Protein AF-A0A948W435-F1 (afdb_monomer_lite)

Sequence (164 aa):
MVVPAHPKIYHIVHVDRLPSIVADKFLWCDAEADSQRLHGTTIGMDRIKRRRLTELRLTSHPDLFVGACVPFYWCPRSIMLYMIHCANDPELAFHGGQEPIVHLEADFRQTVSWAEAHSLRWAFTLSNAGAYGVFSHGVQSQVREALGPATHKPPVLILPEWYY

Organism: Eiseniibacteriota bacterium (NCBI:txid2212470)

Structure (mmCIF, N/CA/C/O backbone):
data_AF-A0A948W435-F1
#
_entry.id   AF-A0A948W435-F1
#
loop_
_atom_site.group_PDB
_atom_site.id
_atom_site.type_symbol
_atom_site.label_atom_id
_atom_site.label_alt_id
_atom_site.label_comp_id
_atom_site.label_asym_id
_atom_site.label_entity_id
_atom_site.label_seq_id
_atom_site.pdbx_PDB_ins_code
_atom_site.Cartn_x
_atom_site.Cartn_y
_atom_site.Cartn_z
_atom_site.occupancy
_atom_site.B_iso_or_equiv
_atom_site.auth_seq_id
_atom_site.auth_comp_id
_atom_site.auth_asym_id
_atom_site.auth_atom_id
_atom_site.pdbx_PDB_model_num
ATOM 1 N N . MET A 1 1 ? -22.392 13.295 -9.929 1.00 56.50 1 MET A N 1
ATOM 2 C CA . MET A 1 1 ? -22.071 11.855 -10.075 1.00 56.50 1 MET A CA 1
ATOM 3 C C . MET A 1 1 ? -22.918 11.067 -9.091 1.00 56.50 1 MET A C 1
ATOM 5 O O . MET A 1 1 ? -23.259 11.623 -8.054 1.00 56.50 1 MET A O 1
ATOM 9 N N . VAL A 1 2 ? -23.257 9.816 -9.403 1.00 77.62 2 VAL A N 1
ATOM 10 C CA . VAL A 1 2 ? -23.910 8.895 -8.455 1.00 77.62 2 VAL A CA 1
ATOM 11 C C . VAL A 1 2 ? -22.819 8.160 -7.675 1.00 77.62 2 VAL A C 1
ATOM 13 O O . VAL A 1 2 ? -21.839 7.721 -8.274 1.00 77.62 2 VAL A O 1
ATOM 16 N N . VAL A 1 3 ? -22.964 8.038 -6.354 1.00 76.75 3 VAL A N 1
ATOM 17 C CA . VAL A 1 3 ? -22.044 7.238 -5.528 1.00 76.75 3 VAL A CA 1
ATOM 18 C C . VAL A 1 3 ? -22.322 5.750 -5.781 1.00 76.75 3 VAL A C 1
ATOM 20 O O . VAL A 1 3 ? -23.481 5.346 -5.668 1.00 76.75 3 VAL A O 1
ATOM 23 N N . PRO A 1 4 ? -21.314 4.915 -6.099 1.00 83.38 4 PRO A N 1
ATOM 24 C CA . PRO A 1 4 ? -21.526 3.484 -6.295 1.00 83.38 4 PRO A CA 1
ATOM 25 C C . PRO A 1 4 ? -22.161 2.799 -5.075 1.00 83.38 4 PRO A C 1
ATOM 27 O O . PRO A 1 4 ? -21.859 3.123 -3.921 1.00 83.38 4 PRO A O 1
ATOM 30 N N . ALA A 1 5 ? -23.003 1.792 -5.329 1.00 86.94 5 ALA A N 1
ATOM 31 C CA . ALA A 1 5 ? -23.542 0.925 -4.277 1.00 86.94 5 ALA A CA 1
ATOM 32 C C . ALA A 1 5 ? -22.414 0.207 -3.510 1.00 86.94 5 ALA A C 1
ATOM 34 O O . ALA A 1 5 ? -22.463 0.119 -2.286 1.00 86.94 5 ALA A O 1
ATOM 35 N N . HIS A 1 6 ? -21.363 -0.187 -4.234 1.00 89.19 6 HIS A N 1
ATOM 36 C CA . HIS A 1 6 ? -20.148 -0.821 -3.722 1.00 89.19 6 HIS A CA 1
ATOM 37 C C . HIS A 1 6 ? -18.919 0.000 -4.146 1.00 89.19 6 HIS A C 1
ATOM 39 O O . HIS A 1 6 ? -18.306 -0.306 -5.171 1.00 89.19 6 HIS A O 1
ATOM 45 N N . PRO A 1 7 ? -18.582 1.095 -3.433 1.00 89.69 7 PRO A N 1
ATOM 46 C CA . PRO A 1 7 ? -17.373 1.862 -3.703 1.00 89.69 7 PRO A CA 1
ATOM 47 C C . PRO A 1 7 ? -16.148 0.975 -3.489 1.00 89.69 7 PRO A C 1
ATOM 49 O O . PRO A 1 7 ? -16.085 0.217 -2.521 1.00 89.69 7 PRO A O 1
ATOM 52 N N . LYS A 1 8 ? -15.177 1.072 -4.391 1.00 90.19 8 LYS A N 1
ATOM 53 C CA . LYS A 1 8 ? -13.952 0.276 -4.349 1.00 90.19 8 LYS A CA 1
ATOM 54 C C . LYS A 1 8 ? -12.775 1.121 -3.891 1.00 90.19 8 LYS A C 1
ATOM 56 O O . LYS A 1 8 ? -12.711 2.314 -4.189 1.00 90.19 8 LYS A O 1
ATOM 61 N N . ILE A 1 9 ? -11.866 0.481 -3.172 1.00 91.19 9 ILE A N 1
ATOM 62 C CA . ILE A 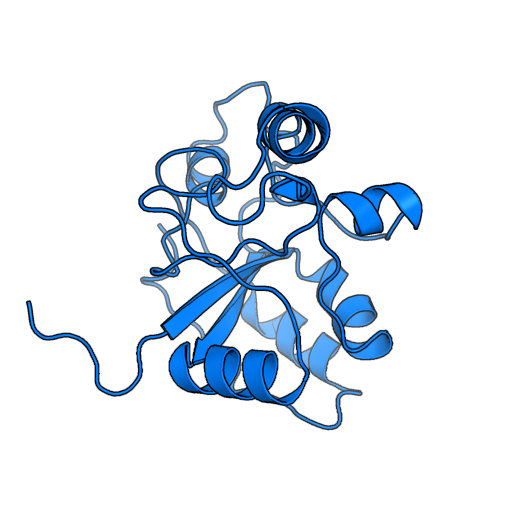1 9 ? -10.594 1.048 -2.736 1.00 91.19 9 ILE A CA 1
ATOM 63 C C . ILE A 1 9 ? -9.450 0.138 -3.169 1.00 91.19 9 ILE A C 1
ATOM 65 O O . ILE A 1 9 ? -9.597 -1.083 -3.199 1.00 91.19 9 ILE A O 1
ATOM 69 N N . TYR A 1 10 ? -8.314 0.745 -3.501 1.00 90.75 10 TYR A N 1
ATOM 70 C CA . TYR A 1 10 ? -7.200 0.076 -4.165 1.00 90.75 10 TYR A CA 1
ATOM 71 C C . TYR A 1 10 ? -5.879 0.377 -3.455 1.00 90.75 10 TYR A C 1
ATOM 73 O O . TYR A 1 10 ? -5.556 1.539 -3.207 1.00 90.75 10 TYR A O 1
ATOM 81 N N . HIS A 1 11 ? -5.093 -0.651 -3.155 1.00 91.62 11 HIS A N 1
ATOM 82 C CA . HIS A 1 11 ? -3.705 -0.522 -2.702 1.00 91.62 11 HIS A CA 1
ATOM 83 C C . HIS A 1 11 ? -2.766 -1.092 -3.772 1.00 91.62 11 HIS A C 1
ATOM 85 O O . HIS A 1 11 ? -3.153 -2.021 -4.480 1.00 91.62 11 HIS A O 1
ATOM 91 N N . ILE A 1 12 ? -1.553 -0.545 -3.910 1.00 89.88 12 ILE A N 1
ATOM 92 C CA . ILE A 1 12 ? -0.561 -1.035 -4.879 1.00 89.88 12 ILE A CA 1
ATOM 93 C C . ILE A 1 12 ? 0.700 -1.539 -4.184 1.00 89.88 12 ILE A C 1
ATOM 95 O O . ILE A 1 12 ? 1.258 -0.859 -3.324 1.00 89.88 12 ILE A O 1
ATOM 99 N N . VAL A 1 13 ? 1.156 -2.723 -4.590 1.00 91.69 13 VAL A N 1
ATOM 100 C CA . VAL A 1 13 ? 2.373 -3.376 -4.088 1.00 91.69 13 VAL A CA 1
ATOM 101 C C . VAL A 1 13 ? 3.171 -3.952 -5.247 1.00 91.69 13 VAL A C 1
ATOM 103 O O . VAL A 1 13 ? 2.603 -4.330 -6.268 1.00 91.69 13 VAL A O 1
ATOM 106 N N . HIS A 1 14 ? 4.485 -4.065 -5.087 1.00 92.38 14 HIS A N 1
ATOM 107 C CA . HIS A 1 14 ? 5.271 -4.906 -5.982 1.00 92.38 14 HIS A CA 1
ATOM 108 C C . HIS A 1 14 ? 4.967 -6.389 -5.695 1.00 92.38 14 HIS A C 1
ATOM 110 O O . HIS A 1 14 ? 4.706 -6.774 -4.553 1.00 92.38 14 HIS A O 1
ATOM 116 N N . VA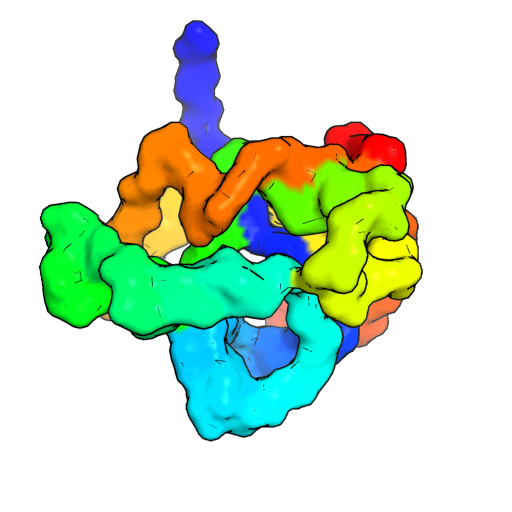L A 1 15 ? 4.953 -7.218 -6.735 1.00 91.12 15 VAL A N 1
ATOM 117 C CA . VAL A 1 15 ? 4.452 -8.601 -6.698 1.00 91.12 15 VAL A CA 1
ATOM 118 C C . VAL A 1 15 ? 5.278 -9.544 -5.816 1.00 91.12 15 VAL A C 1
ATOM 120 O O . VAL A 1 15 ? 4.724 -10.468 -5.224 1.00 91.12 15 VAL A O 1
ATOM 123 N N . ASP A 1 16 ? 6.565 -9.249 -5.619 1.00 93.06 16 ASP A N 1
ATOM 124 C CA . ASP A 1 16 ? 7.444 -9.948 -4.665 1.00 93.06 16 ASP A CA 1
ATOM 125 C C . ASP A 1 16 ? 7.022 -9.798 -3.189 1.00 93.06 16 ASP A C 1
ATOM 127 O O . ASP A 1 16 ? 7.481 -10.571 -2.350 1.00 93.06 16 ASP A O 1
ATOM 131 N N . ARG A 1 17 ? 6.115 -8.863 -2.862 1.00 91.12 17 ARG A N 1
ATOM 132 C CA . ARG A 1 17 ? 5.497 -8.745 -1.530 1.00 91.12 17 ARG A CA 1
ATOM 133 C C . ARG A 1 17 ? 4.269 -9.636 -1.341 1.00 91.12 17 ARG A C 1
ATOM 135 O O . ARG A 1 17 ? 3.841 -9.824 -0.207 1.00 91.12 17 ARG A O 1
ATOM 142 N N . LEU A 1 18 ? 3.682 -10.206 -2.399 1.00 90.06 18 LEU A N 1
ATOM 143 C CA . LEU A 1 18 ? 2.507 -11.073 -2.237 1.00 90.06 18 LEU A CA 1
ATOM 144 C C . LEU A 1 18 ? 2.767 -12.311 -1.357 1.00 90.06 18 LEU A C 1
ATOM 146 O O . LEU A 1 18 ? 1.898 -12.605 -0.536 1.00 90.06 18 LEU A O 1
ATOM 150 N N . PRO A 1 19 ? 3.915 -13.019 -1.444 1.00 90.94 19 PRO A N 1
ATOM 151 C CA . PRO A 1 19 ? 4.179 -14.174 -0.586 1.00 90.94 19 PRO A CA 1
ATOM 152 C C . PRO A 1 19 ? 4.177 -13.846 0.914 1.00 90.94 19 PRO A C 1
ATOM 154 O O . PRO A 1 19 ? 3.598 -14.607 1.688 1.00 90.94 19 PRO A O 1
ATOM 157 N N . SER A 1 20 ? 4.757 -12.713 1.334 1.00 90.56 20 SER A N 1
ATOM 158 C CA . SER A 1 20 ? 4.731 -12.282 2.741 1.00 90.56 20 SER A CA 1
ATOM 159 C C . SER A 1 20 ? 3.343 -11.803 3.163 1.00 90.56 20 SER A C 1
ATOM 161 O O . SER A 1 20 ? 2.839 -12.259 4.182 1.00 90.56 20 SER A O 1
ATOM 163 N N . ILE A 1 21 ? 2.654 -11.004 2.340 1.00 91.19 21 ILE A N 1
ATOM 164 C CA . ILE A 1 21 ? 1.268 -10.567 2.606 1.00 91.19 21 ILE A CA 1
ATOM 165 C C . ILE A 1 21 ? 0.320 -11.772 2.793 1.00 91.19 21 ILE A C 1
ATOM 167 O O . ILE A 1 21 ? -0.552 -11.752 3.663 1.00 91.19 21 ILE A O 1
ATOM 171 N N . VAL A 1 22 ? 0.495 -12.843 2.009 1.00 91.25 22 VAL A N 1
ATOM 172 C CA . VAL A 1 22 ? -0.286 -14.090 2.123 1.00 91.25 22 VAL A CA 1
ATOM 173 C C . VAL A 1 22 ? 0.096 -14.907 3.364 1.00 91.25 22 VAL A C 1
ATOM 175 O O . VAL A 1 22 ? -0.792 -15.475 4.002 1.00 91.25 22 VAL A O 1
ATOM 178 N N . ALA A 1 23 ? 1.385 -14.978 3.713 1.00 89.31 23 ALA A N 1
ATOM 179 C CA . ALA A 1 23 ? 1.866 -15.713 4.884 1.00 89.31 23 ALA A CA 1
ATOM 180 C C . ALA A 1 23 ? 1.454 -15.036 6.204 1.00 89.31 23 ALA A C 1
ATOM 182 O O . ALA A 1 23 ? 0.870 -15.686 7.076 1.00 89.31 23 ALA A O 1
ATOM 183 N N . ASP A 1 24 ? 1.695 -13.728 6.307 1.00 89.62 24 ASP A N 1
ATOM 184 C CA . ASP A 1 24 ? 1.389 -12.896 7.474 1.00 89.62 24 ASP A CA 1
ATOM 185 C C . ASP A 1 24 ? -0.122 -12.680 7.631 1.00 89.62 24 ASP A C 1
ATOM 187 O O . ASP A 1 24 ? -0.620 -12.553 8.748 1.00 89.62 24 ASP A O 1
ATOM 191 N N . LYS A 1 25 ? -0.858 -12.676 6.506 1.00 89.81 25 LYS A N 1
ATOM 192 C CA . LYS A 1 25 ? -2.295 -12.346 6.374 1.00 89.81 25 LYS A CA 1
ATOM 193 C C . LYS A 1 25 ? -2.628 -10.875 6.647 1.00 89.81 25 LYS A C 1
ATOM 195 O O . LYS A 1 25 ? -3.798 -10.532 6.820 1.00 89.81 25 LYS A O 1
ATOM 200 N N . PHE A 1 26 ? -1.621 -10.005 6.640 1.00 88.56 26 PHE A N 1
ATOM 201 C CA . PHE A 1 26 ? -1.754 -8.571 6.881 1.00 88.56 26 PHE A CA 1
ATOM 202 C C . PHE A 1 26 ? -1.083 -7.749 5.778 1.00 88.56 26 PHE A C 1
ATOM 204 O O . PHE A 1 26 ? -0.153 -8.195 5.108 1.00 88.56 26 PHE A O 1
ATOM 211 N N . LEU A 1 27 ? -1.546 -6.508 5.622 1.00 90.81 27 LEU A N 1
ATOM 212 C CA . LEU A 1 27 ? -0.783 -5.458 4.958 1.00 90.81 27 LEU A CA 1
ATOM 213 C C . LEU A 1 27 ? -0.095 -4.636 6.045 1.00 90.81 27 LEU A C 1
ATOM 215 O O . LEU A 1 27 ? -0.764 -4.028 6.880 1.00 90.81 27 LEU A O 1
ATOM 219 N N . TRP A 1 28 ? 1.233 -4.615 6.030 1.00 91.56 28 TRP A N 1
ATOM 220 C CA . TRP A 1 28 ? 2.018 -3.782 6.933 1.00 91.56 28 TRP A CA 1
ATOM 221 C C . TRP A 1 28 ? 2.103 -2.347 6.402 1.00 91.56 28 TRP A C 1
ATOM 223 O O . TRP A 1 28 ? 2.270 -2.119 5.202 1.00 91.56 28 TRP A O 1
ATOM 233 N N . CYS A 1 29 ? 1.970 -1.368 7.297 1.00 91.31 29 CYS A N 1
ATOM 234 C CA . CYS A 1 29 ? 2.164 0.044 6.975 1.00 91.31 29 CYS A CA 1
ATOM 235 C C . CYS A 1 29 ? 3.657 0.380 6.816 1.00 91.31 29 CYS A C 1
ATOM 237 O O . CYS A 1 29 ? 4.519 -0.434 7.150 1.00 91.31 29 CYS A O 1
ATOM 239 N N . ASP A 1 30 ? 3.972 1.585 6.322 1.00 89.19 30 ASP A N 1
ATOM 240 C CA . ASP A 1 30 ? 5.365 2.023 6.123 1.00 89.19 30 ASP A CA 1
ATOM 241 C C . ASP A 1 30 ? 6.184 1.900 7.436 1.00 89.19 30 ASP A C 1
ATOM 243 O O . ASP A 1 30 ? 7.333 1.470 7.404 1.00 89.19 30 ASP A O 1
ATOM 247 N N . ALA A 1 31 ? 5.578 2.181 8.600 1.00 90.06 31 ALA A N 1
ATOM 248 C CA . ALA A 1 31 ? 6.251 2.138 9.905 1.00 90.06 31 ALA A CA 1
ATOM 249 C C . ALA A 1 31 ? 6.624 0.717 10.366 1.00 90.06 31 ALA A C 1
ATOM 251 O O . ALA A 1 31 ? 7.712 0.504 10.900 1.00 90.06 31 ALA A O 1
ATOM 252 N N . GLU A 1 32 ? 5.732 -0.251 10.148 1.00 90.56 32 GLU A N 1
ATOM 253 C CA . GLU A 1 32 ? 5.977 -1.661 10.475 1.00 90.56 32 GLU A CA 1
ATOM 254 C C . GLU A 1 32 ? 6.904 -2.329 9.451 1.00 90.56 32 GLU A C 1
ATOM 256 O O . GLU A 1 32 ? 7.733 -3.164 9.804 1.00 90.56 32 GLU A O 1
ATOM 261 N N . ALA A 1 33 ? 6.826 -1.925 8.180 1.00 85.75 33 ALA A N 1
ATOM 262 C CA . ALA A 1 33 ? 7.717 -2.435 7.145 1.00 85.75 33 ALA A CA 1
ATOM 263 C C . ALA A 1 33 ? 9.188 -2.070 7.407 1.00 85.75 33 ALA A C 1
ATOM 265 O O . ALA A 1 33 ? 10.065 -2.925 7.246 1.00 85.75 33 ALA A O 1
ATOM 266 N N . ASP A 1 34 ? 9.444 -0.836 7.850 1.00 80.62 34 ASP A N 1
ATOM 267 C CA . ASP A 1 34 ? 10.778 -0.365 8.227 1.00 80.62 34 ASP A CA 1
ATOM 268 C C . ASP A 1 34 ? 11.270 -1.021 9.535 1.00 80.62 34 ASP A C 1
ATOM 270 O O . ASP A 1 34 ? 12.437 -1.414 9.623 1.00 80.62 34 ASP A O 1
ATOM 274 N N . SER A 1 35 ? 10.398 -1.189 10.543 1.00 80.38 35 SER A N 1
ATOM 275 C CA . SER A 1 35 ? 10.773 -1.774 11.843 1.00 80.38 35 SER A CA 1
ATOM 276 C C . SER A 1 35 ? 11.098 -3.271 11.745 1.00 80.38 35 SER A C 1
ATOM 278 O O . SER A 1 35 ? 12.108 -3.724 12.290 1.00 80.38 35 SER A O 1
ATOM 280 N N . GLN A 1 36 ? 10.290 -4.027 10.996 1.00 75.75 36 GLN A N 1
ATOM 281 C CA . GLN A 1 36 ? 10.434 -5.473 10.799 1.00 75.75 36 GLN A CA 1
ATOM 282 C C . GLN A 1 36 ? 11.408 -5.828 9.657 1.00 75.75 36 GLN A C 1
ATOM 284 O O . GLN A 1 36 ? 11.715 -7.001 9.455 1.00 75.75 36 GLN A O 1
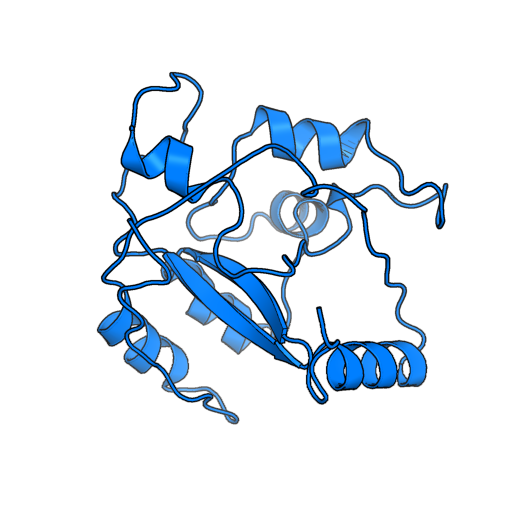ATOM 289 N N . ARG A 1 37 ? 11.929 -4.824 8.928 1.00 75.69 37 ARG A N 1
ATOM 290 C CA . ARG A 1 37 ? 12.821 -4.967 7.756 1.00 75.69 37 ARG A CA 1
ATOM 291 C C . ARG A 1 37 ? 12.238 -5.870 6.663 1.00 75.69 37 ARG A C 1
ATOM 293 O O . ARG A 1 37 ? 12.939 -6.719 6.110 1.00 75.69 37 ARG A O 1
ATOM 300 N N . LEU A 1 38 ? 10.951 -5.697 6.362 1.00 77.25 38 LEU A N 1
ATOM 301 C CA . LEU A 1 38 ? 10.224 -6.585 5.455 1.00 77.25 38 LEU A CA 1
ATOM 302 C C . LEU A 1 38 ? 10.849 -6.615 4.056 1.00 77.25 38 LEU A C 1
ATOM 304 O O . LEU A 1 38 ? 10.981 -5.587 3.386 1.00 77.25 38 LEU A O 1
ATOM 308 N N . HIS A 1 39 ? 11.186 -7.823 3.610 1.00 76.56 39 HIS A N 1
ATOM 309 C CA . HIS A 1 39 ? 11.719 -8.077 2.278 1.00 76.56 39 HIS A CA 1
ATOM 310 C C . HIS A 1 39 ? 10.684 -7.781 1.177 1.00 76.56 39 HIS A C 1
ATOM 312 O O . HIS A 1 39 ? 9.472 -7.824 1.397 1.00 76.56 39 HIS A O 1
ATOM 318 N N . GLY A 1 40 ? 11.185 -7.509 -0.028 1.00 85.19 40 GLY A N 1
ATOM 319 C CA . GLY A 1 40 ? 10.385 -7.186 -1.208 1.00 85.19 40 GLY A CA 1
ATOM 320 C C . GLY A 1 40 ? 10.399 -5.697 -1.562 1.00 85.19 40 GLY A C 1
ATOM 321 O O . GLY A 1 40 ? 10.632 -4.817 -0.730 1.00 85.19 40 GLY A O 1
ATOM 322 N N . THR A 1 41 ? 10.160 -5.401 -2.828 1.00 89.69 41 THR A N 1
ATOM 323 C CA . THR A 1 41 ? 10.426 -4.100 -3.445 1.00 89.69 41 THR A CA 1
ATOM 324 C C . THR A 1 41 ? 9.444 -3.033 -2.960 1.00 89.69 41 THR A C 1
ATOM 326 O O . THR A 1 41 ? 8.236 -3.259 -2.863 1.00 89.69 41 THR A O 1
ATOM 329 N N . THR A 1 42 ? 9.957 -1.850 -2.615 1.00 88.12 42 THR A N 1
ATOM 330 C CA . THR A 1 42 ? 9.136 -0.710 -2.189 1.00 88.12 42 THR A CA 1
ATOM 331 C C . THR A 1 42 ? 8.628 0.057 -3.406 1.00 88.12 42 THR A C 1
ATOM 333 O O . THR A 1 42 ? 9.415 0.557 -4.202 1.00 88.12 42 THR A O 1
ATOM 336 N N . ILE A 1 43 ? 7.306 0.228 -3.499 1.00 85.81 43 ILE A N 1
ATOM 337 C CA . ILE A 1 43 ? 6.682 1.197 -4.407 1.00 85.81 43 ILE A CA 1
ATOM 338 C C . ILE A 1 43 ? 6.386 2.474 -3.613 1.00 85.81 43 ILE A C 1
ATOM 340 O O . ILE A 1 43 ? 5.571 2.478 -2.688 1.00 85.81 43 ILE A O 1
ATOM 344 N N . GLY A 1 44 ? 7.090 3.557 -3.932 1.00 84.00 44 GLY A N 1
ATOM 345 C CA . GLY A 1 44 ? 7.041 4.816 -3.187 1.00 84.00 44 GLY A CA 1
ATOM 346 C C . GLY A 1 44 ? 8.190 5.750 -3.569 1.00 84.00 44 GLY A C 1
ATOM 347 O O . GLY A 1 44 ? 9.202 5.288 -4.080 1.00 84.00 44 GLY A O 1
ATOM 348 N N . MET A 1 45 ? 8.045 7.051 -3.302 1.00 84.38 45 MET A N 1
ATOM 349 C CA . MET A 1 45 ? 9.198 7.954 -3.192 1.00 84.38 45 MET A CA 1
ATOM 350 C C . MET A 1 45 ? 9.626 7.975 -1.726 1.00 84.38 45 MET A C 1
ATOM 352 O O . MET A 1 45 ? 8.785 8.229 -0.855 1.00 84.38 45 MET A O 1
ATOM 356 N N . ASP A 1 46 ? 10.910 7.800 -1.433 1.00 85.38 46 ASP A N 1
ATOM 357 C CA . ASP A 1 46 ? 11.384 7.740 -0.045 1.00 85.38 46 ASP A CA 1
ATOM 358 C C . ASP A 1 46 ? 11.162 9.057 0.707 1.00 85.38 46 ASP A C 1
ATOM 360 O O . ASP A 1 46 ? 10.785 9.039 1.882 1.00 85.38 46 ASP A O 1
ATOM 364 N N . ARG A 1 47 ? 11.265 10.212 0.024 1.00 83.12 47 ARG A N 1
ATOM 365 C CA . ARG A 1 47 ? 10.863 11.509 0.600 1.00 83.12 47 ARG A CA 1
ATOM 366 C C . ARG A 1 47 ? 9.395 11.527 1.032 1.00 83.12 47 ARG A C 1
ATOM 368 O O . ARG A 1 47 ? 9.071 12.130 2.046 1.00 83.12 47 ARG A O 1
ATOM 375 N N . ILE A 1 48 ? 8.495 10.857 0.310 1.00 81.50 48 ILE A N 1
ATOM 376 C CA . ILE A 1 48 ? 7.069 10.804 0.661 1.00 81.50 48 ILE A CA 1
ATOM 377 C C . ILE A 1 48 ? 6.870 9.888 1.869 1.00 81.50 48 ILE A C 1
ATOM 379 O O . ILE A 1 48 ? 6.219 10.296 2.830 1.00 81.50 48 ILE A O 1
ATOM 383 N N . LYS A 1 49 ? 7.455 8.683 1.849 1.00 87.19 49 LYS A N 1
ATOM 384 C CA . LYS A 1 49 ? 7.363 7.726 2.963 1.00 87.19 49 LYS A CA 1
ATOM 385 C C . LYS A 1 49 ? 7.906 8.316 4.262 1.00 87.19 49 LYS A C 1
ATOM 387 O O . LYS A 1 49 ? 7.194 8.344 5.260 1.00 87.19 49 LYS A O 1
ATOM 392 N N . ARG A 1 50 ? 9.102 8.911 4.227 1.00 87.25 50 ARG A N 1
ATOM 393 C CA . ARG A 1 50 ? 9.713 9.581 5.385 1.00 87.25 50 ARG A CA 1
ATOM 394 C C . ARG A 1 50 ? 8.788 10.642 5.983 1.00 87.25 50 ARG A C 1
ATOM 396 O O . ARG A 1 50 ? 8.510 10.603 7.174 1.00 87.25 50 ARG A O 1
ATOM 403 N N . ARG A 1 51 ? 8.212 11.518 5.152 1.00 82.88 51 ARG A N 1
ATOM 404 C CA . ARG A 1 51 ? 7.265 12.551 5.608 1.00 82.88 51 ARG A CA 1
ATOM 405 C C . ARG A 1 51 ? 5.990 11.966 6.218 1.00 82.88 51 ARG A C 1
ATOM 407 O O . ARG A 1 51 ? 5.519 12.473 7.233 1.00 82.88 51 ARG A O 1
ATOM 414 N N . ARG A 1 52 ? 5.447 10.873 5.665 1.00 87.31 52 ARG A N 1
ATOM 415 C CA . ARG A 1 52 ? 4.325 10.139 6.286 1.00 87.31 52 ARG A CA 1
ATOM 416 C C . ARG A 1 52 ? 4.669 9.616 7.681 1.00 87.31 52 ARG A C 1
ATOM 418 O O . ARG A 1 52 ? 3.788 9.599 8.534 1.00 87.31 52 ARG A O 1
ATOM 425 N N . LEU A 1 53 ? 5.908 9.173 7.888 1.00 90.25 53 LEU A N 1
ATOM 426 C CA . LEU A 1 53 ? 6.393 8.589 9.140 1.00 90.25 53 LEU A CA 1
ATOM 427 C C . LEU A 1 53 ? 6.716 9.641 10.210 1.00 90.25 53 LEU A C 1
ATOM 429 O O . LEU A 1 53 ? 6.457 9.395 11.383 1.00 90.25 53 LEU A O 1
ATOM 433 N N . THR A 1 54 ? 7.274 10.796 9.824 1.00 89.00 54 THR A N 1
ATOM 434 C CA . THR A 1 54 ? 7.854 11.766 10.775 1.00 89.00 54 THR A CA 1
ATOM 435 C C . THR A 1 54 ? 7.139 13.116 10.861 1.00 89.00 54 THR A C 1
ATOM 437 O O . THR A 1 54 ? 7.318 13.822 11.850 1.00 89.00 54 THR A O 1
ATOM 440 N N . GLU A 1 55 ? 6.345 13.507 9.858 1.00 84.19 55 GLU A N 1
ATOM 441 C CA . GLU A 1 55 ? 5.708 14.837 9.781 1.00 84.19 55 GLU A CA 1
ATOM 442 C C . GLU A 1 55 ? 4.177 14.765 9.770 1.00 84.19 55 GLU A C 1
ATOM 444 O O . GLU A 1 55 ? 3.502 15.491 10.499 1.00 84.19 55 GLU A O 1
ATOM 449 N N . LEU A 1 56 ? 3.613 13.915 8.909 1.00 78.94 56 LEU A N 1
ATOM 450 C CA . LEU A 1 56 ? 2.192 13.952 8.573 1.00 78.94 56 LEU A CA 1
ATOM 451 C C . LEU A 1 56 ? 1.370 13.143 9.582 1.00 78.94 56 LEU A C 1
ATOM 453 O O . LEU A 1 56 ? 1.323 11.916 9.513 1.00 78.94 56 LEU A O 1
ATOM 457 N N . ARG A 1 57 ? 0.689 13.836 10.497 1.00 80.50 57 ARG A N 1
ATOM 458 C CA . ARG A 1 57 ? -0.323 13.267 11.406 1.00 80.50 57 ARG A CA 1
ATOM 459 C C . ARG A 1 57 ? -1.728 13.400 10.818 1.00 80.50 57 ARG A C 1
ATOM 461 O O . ARG A 1 57 ? -2.003 14.328 10.058 1.00 80.50 57 ARG A O 1
ATOM 468 N N . LEU A 1 58 ? -2.625 12.487 11.178 1.00 74.06 58 LEU A N 1
ATOM 469 C CA . LEU A 1 58 ? -4.036 12.565 10.796 1.00 74.06 58 LEU A CA 1
ATOM 470 C C . LEU A 1 58 ? -4.764 13.605 11.658 1.00 74.06 58 LEU A C 1
ATOM 472 O O . LEU A 1 58 ? -4.721 13.543 12.882 1.00 74.06 58 LEU A O 1
ATOM 476 N N . THR A 1 59 ? -5.506 14.528 11.046 1.00 72.81 59 THR A N 1
ATOM 477 C CA . THR A 1 59 ? -6.313 15.515 11.793 1.00 72.81 59 THR A CA 1
ATOM 478 C C . THR A 1 59 ? -7.458 14.878 12.586 1.00 72.81 59 THR A C 1
ATOM 480 O O . THR A 1 59 ? -7.860 15.423 13.608 1.00 72.81 59 THR A O 1
ATOM 483 N N . SER A 1 60 ? -7.952 13.713 12.153 1.00 73.38 60 SER A N 1
ATOM 484 C CA . SER A 1 60 ? -8.929 12.897 12.887 1.00 73.38 60 SER A CA 1
ATOM 485 C C . SER A 1 60 ? -8.320 12.057 14.015 1.00 73.38 60 SER A C 1
ATOM 487 O O . SER A 1 60 ? -9.044 11.640 14.912 1.00 73.38 60 SER A O 1
ATOM 489 N N . HIS A 1 61 ? -7.006 11.816 13.984 1.00 79.25 61 HIS A N 1
ATOM 490 C CA . HIS A 1 61 ? -6.282 10.997 14.957 1.00 79.25 61 HIS A CA 1
ATOM 491 C C . HIS A 1 61 ? -4.910 11.639 15.235 1.00 79.25 61 HIS A C 1
ATOM 493 O O . HIS A 1 61 ? -3.905 11.191 14.679 1.00 79.25 61 HIS A O 1
ATOM 499 N N . PRO A 1 62 ? -4.837 12.720 16.040 1.00 77.31 62 PRO A N 1
ATOM 500 C CA . PRO A 1 62 ? -3.616 13.522 16.166 1.00 77.31 62 PRO A CA 1
ATOM 501 C C . PRO A 1 62 ? -2.411 12.771 16.745 1.00 77.31 62 PRO A C 1
ATOM 503 O O . PRO A 1 62 ? -1.274 13.198 16.551 1.00 77.31 62 PRO A O 1
ATOM 506 N N . ASP A 1 63 ? -2.627 11.648 17.434 1.00 87.62 63 ASP A N 1
ATOM 507 C CA . ASP A 1 63 ? -1.577 10.744 17.908 1.00 87.62 63 ASP A CA 1
ATOM 508 C C . ASP A 1 63 ? -0.916 9.942 16.768 1.00 87.62 63 ASP A C 1
ATOM 510 O O . ASP A 1 63 ? 0.255 9.574 16.883 1.00 87.62 63 ASP A O 1
ATOM 514 N N . LEU A 1 64 ? -1.636 9.731 15.660 1.00 82.94 64 LEU A N 1
ATOM 515 C CA . LEU A 1 64 ? -1.330 8.770 14.604 1.00 82.94 64 LEU A CA 1
ATOM 516 C C . LEU A 1 64 ? -0.709 9.434 13.362 1.00 82.94 64 LEU A C 1
ATOM 518 O O . LEU A 1 64 ? -1.296 10.311 12.723 1.00 82.94 64 LEU A O 1
ATOM 522 N N . PHE A 1 65 ? 0.484 8.969 12.989 1.00 89.75 65 PHE A N 1
ATOM 523 C CA . PHE A 1 65 ? 1.153 9.329 11.738 1.00 89.75 65 PHE A CA 1
ATOM 524 C C . PHE A 1 65 ? 0.561 8.575 10.537 1.00 89.75 65 PHE A C 1
ATOM 526 O O . PHE A 1 65 ? 0.191 7.406 10.640 1.00 89.75 65 PHE A O 1
ATOM 533 N N . VAL A 1 66 ? 0.538 9.211 9.363 1.00 86.56 66 VAL A N 1
ATOM 534 C CA . VAL A 1 66 ? 0.048 8.616 8.104 1.00 86.56 66 VAL A CA 1
ATOM 535 C C . VAL A 1 66 ? 0.861 7.374 7.717 1.00 86.56 66 VAL A C 1
ATOM 537 O O . VAL A 1 66 ? 0.308 6.436 7.154 1.00 86.56 66 VAL A O 1
ATOM 540 N N . GLY A 1 67 ? 2.152 7.327 8.058 1.00 89.44 67 GLY A N 1
ATOM 541 C CA . GLY A 1 67 ? 3.038 6.186 7.792 1.00 89.44 67 GLY A CA 1
ATOM 542 C C . GLY A 1 67 ? 2.753 4.961 8.665 1.00 89.44 67 GLY A C 1
ATOM 543 O O . GLY A 1 67 ? 3.173 3.861 8.322 1.00 89.44 67 GLY A O 1
ATOM 544 N N . ALA A 1 68 ? 1.993 5.127 9.751 1.00 91.00 68 ALA A N 1
ATOM 545 C CA . ALA A 1 68 ? 1.473 4.023 10.555 1.00 91.00 68 ALA A CA 1
ATOM 546 C C . ALA A 1 68 ? 0.153 3.443 9.995 1.00 91.00 68 ALA A C 1
ATOM 548 O O . ALA A 1 68 ? -0.397 2.507 10.570 1.00 91.00 68 ALA A O 1
ATOM 549 N N . CYS A 1 69 ? -0.351 3.964 8.869 1.00 89.75 69 CYS A N 1
ATOM 550 C CA . CYS A 1 69 ? -1.536 3.466 8.167 1.00 89.75 69 CYS A CA 1
ATOM 551 C C . CYS A 1 69 ? -1.153 2.804 6.832 1.00 89.75 69 CYS A C 1
ATOM 553 O O . CYS A 1 69 ? -0.189 3.210 6.183 1.00 89.75 69 CYS A O 1
ATOM 555 N N . VAL A 1 70 ? -1.938 1.823 6.374 1.00 91.31 70 VAL A N 1
ATOM 556 C CA . VAL A 1 70 ? -1.824 1.286 5.005 1.00 91.31 70 VAL A CA 1
ATOM 557 C C . VAL A 1 70 ? -2.602 2.204 4.050 1.00 91.31 70 VAL A C 1
ATOM 559 O O . VAL A 1 70 ? -3.806 2.386 4.244 1.00 91.31 70 VAL A O 1
ATOM 562 N N . PRO A 1 71 ? -1.969 2.812 3.029 1.00 88.44 71 PRO A N 1
ATOM 563 C CA . PRO A 1 71 ? -2.631 3.796 2.175 1.00 88.44 71 PRO A CA 1
ATOM 564 C C . PRO A 1 71 ? -3.449 3.134 1.057 1.00 88.44 71 PRO A C 1
ATOM 566 O O . PRO A 1 71 ? -2.888 2.497 0.165 1.00 88.44 71 PRO A O 1
ATOM 569 N N . PHE A 1 72 ? -4.763 3.356 1.059 1.00 89.81 72 PHE A N 1
ATOM 570 C CA . PHE A 1 72 ? -5.667 2.976 -0.031 1.00 89.81 72 PHE A CA 1
ATOM 571 C C . PHE A 1 72 ? -6.121 4.201 -0.842 1.00 89.81 72 PHE A C 1
ATOM 573 O O . PHE A 1 72 ? -6.227 5.311 -0.320 1.00 89.81 72 PHE A O 1
ATOM 580 N N . TYR A 1 73 ? -6.409 3.984 -2.123 1.00 87.44 73 TYR A N 1
ATOM 581 C CA . TYR A 1 73 ? -6.829 4.989 -3.098 1.00 87.44 73 TYR A CA 1
ATOM 582 C C . TYR A 1 73 ? -8.261 4.721 -3.588 1.00 87.44 73 TYR A C 1
ATOM 584 O O . TYR A 1 73 ? -8.673 3.571 -3.700 1.00 87.44 73 TYR A O 1
ATOM 592 N N . TRP A 1 74 ? -9.017 5.775 -3.912 1.00 83.56 74 TRP A N 1
ATOM 593 C CA . TRP A 1 74 ? -10.401 5.684 -4.426 1.00 83.56 74 TRP A CA 1
ATOM 594 C C . TRP A 1 74 ? -10.506 5.335 -5.914 1.00 83.56 74 TRP A C 1
ATOM 596 O O . TRP A 1 74 ? -11.561 4.950 -6.414 1.00 83.56 74 TRP A O 1
ATOM 606 N N . CYS A 1 75 ? -9.403 5.488 -6.630 1.00 82.62 75 CYS A N 1
ATOM 607 C CA . CYS A 1 75 ? -9.197 5.013 -7.985 1.00 82.62 75 CYS A CA 1
ATOM 608 C C . CYS A 1 75 ? -7.999 4.054 -7.958 1.00 82.62 75 CYS A C 1
ATOM 610 O O . CYS A 1 75 ? -7.108 4.233 -7.124 1.00 82.62 75 CYS A O 1
ATOM 612 N N . PRO A 1 76 ? -7.907 3.083 -8.883 1.00 77.56 76 PRO A N 1
ATOM 613 C CA . PRO A 1 76 ? -6.649 2.360 -9.064 1.00 77.56 76 PRO A CA 1
ATOM 614 C C . PRO A 1 76 ? -5.547 3.359 -9.488 1.00 77.56 76 PRO A C 1
ATOM 616 O O . PRO A 1 76 ? -4.382 3.242 -9.114 1.00 77.56 76 PRO A O 1
ATOM 619 N N . ARG A 1 77 ? -5.963 4.438 -10.177 1.00 81.88 77 ARG A N 1
ATOM 620 C CA . ARG A 1 77 ? -5.169 5.514 -10.790 1.00 81.88 77 ARG A CA 1
ATOM 621 C C . ARG A 1 77 ? -4.532 6.485 -9.749 1.00 81.88 77 ARG A C 1
ATOM 623 O O . ARG A 1 77 ? -4.798 7.680 -9.790 1.00 81.88 77 ARG A O 1
ATOM 630 N N . SER A 1 78 ? -3.707 5.943 -8.833 1.00 81.38 78 SER A N 1
ATOM 631 C CA . SER A 1 78 ? -3.084 6.503 -7.595 1.00 81.38 78 SER A CA 1
ATOM 632 C C . SER A 1 78 ? -2.068 7.687 -7.710 1.00 81.38 78 SER A C 1
ATOM 634 O O . SER A 1 78 ? -2.461 8.816 -8.004 1.00 81.38 78 SER A O 1
ATOM 636 N N . ILE A 1 79 ? -0.754 7.468 -7.475 1.00 80.75 79 ILE A N 1
ATOM 637 C CA . ILE A 1 79 ? 0.360 8.373 -7.885 1.00 80.75 79 ILE A CA 1
ATOM 638 C C . ILE A 1 79 ? 1.610 7.628 -8.384 1.00 80.75 79 ILE A C 1
ATOM 640 O O . ILE A 1 79 ? 2.046 7.825 -9.507 1.00 80.75 79 ILE A O 1
ATOM 644 N N . MET A 1 80 ? 2.207 6.741 -7.589 1.00 86.50 80 MET A N 1
ATOM 645 C CA . MET A 1 80 ? 3.602 6.310 -7.824 1.00 86.50 80 MET A CA 1
ATOM 646 C C . MET A 1 80 ? 3.934 5.849 -9.248 1.00 86.50 80 MET A C 1
ATOM 648 O O . MET A 1 80 ? 4.989 6.163 -9.790 1.00 86.50 80 MET A O 1
ATOM 652 N N . LEU A 1 81 ? 2.980 5.170 -9.863 1.00 85.75 81 LEU A N 1
ATOM 653 C CA . LEU A 1 81 ? 3.049 4.636 -11.205 1.00 85.75 81 LEU A CA 1
ATOM 654 C C . LEU A 1 81 ? 3.305 5.707 -12.331 1.00 85.75 81 LEU A C 1
ATOM 656 O O . LEU A 1 81 ? 3.813 5.357 -13.386 1.00 85.75 81 LEU A O 1
ATOM 660 N N . TYR A 1 82 ? 3.078 7.027 -12.161 1.00 85.56 82 TYR A N 1
ATOM 661 C CA . TYR A 1 82 ? 3.397 8.033 -13.227 1.00 85.56 82 TYR A CA 1
ATOM 662 C C . TYR A 1 82 ? 4.871 8.316 -13.277 1.00 85.56 82 TYR A C 1
ATOM 664 O O . TYR A 1 82 ? 5.482 8.398 -14.335 1.00 85.56 82 TYR A O 1
ATOM 672 N N . MET A 1 83 ? 5.425 8.447 -12.079 1.00 87.00 83 MET A N 1
ATOM 673 C CA . MET A 1 83 ? 6.833 8.682 -11.853 1.00 87.00 83 MET A CA 1
ATOM 674 C C . MET A 1 83 ? 7.611 7.525 -12.491 1.00 87.00 83 MET A C 1
ATOM 676 O O . MET A 1 83 ? 8.600 7.767 -13.170 1.00 87.00 83 MET A O 1
ATOM 680 N N . ILE A 1 84 ? 7.074 6.300 -12.403 1.00 88.81 84 ILE A N 1
ATOM 681 C CA . ILE A 1 84 ? 7.621 5.103 -13.050 1.00 88.81 84 ILE A CA 1
ATOM 682 C C . ILE A 1 84 ? 7.319 5.032 -14.565 1.00 88.81 84 ILE A C 1
ATOM 684 O O . ILE A 1 84 ? 8.164 4.547 -15.310 1.00 88.81 84 ILE A O 1
ATOM 688 N N . HIS A 1 85 ? 6.184 5.547 -15.061 1.00 86.25 85 HIS A N 1
ATOM 689 C CA . HIS A 1 85 ? 5.909 5.643 -16.509 1.00 86.25 85 HIS A CA 1
ATOM 690 C C . HIS A 1 85 ? 6.857 6.622 -17.211 1.00 86.25 85 HIS A C 1
ATOM 692 O O . HIS A 1 85 ? 7.465 6.288 -18.224 1.00 86.25 85 HIS A O 1
ATOM 698 N N . CYS A 1 86 ? 6.997 7.830 -16.662 1.00 87.50 86 CYS A N 1
ATOM 699 C CA . CYS A 1 86 ? 7.874 8.864 -17.199 1.00 87.50 86 CYS A CA 1
ATOM 700 C C . CYS A 1 86 ? 9.355 8.618 -16.878 1.00 87.50 86 CYS A C 1
ATOM 702 O O . CYS A 1 86 ? 10.212 9.149 -17.580 1.00 87.50 86 CYS A O 1
ATOM 704 N N . ALA A 1 87 ? 9.647 7.852 -15.819 1.00 87.56 87 ALA A N 1
ATOM 705 C CA . ALA A 1 87 ? 10.979 7.445 -15.357 1.00 87.56 87 ALA A CA 1
ATOM 706 C C . ALA A 1 87 ? 12.007 8.594 -15.218 1.00 87.56 87 ALA A C 1
ATOM 708 O O . ALA A 1 87 ? 13.210 8.371 -15.337 1.00 87.56 87 ALA A O 1
ATOM 709 N N . ASN A 1 88 ? 11.538 9.824 -14.975 1.00 84.62 88 ASN A N 1
ATOM 710 C CA . ASN A 1 88 ? 12.320 11.060 -15.109 1.00 84.62 88 ASN A CA 1
ATOM 711 C C . ASN A 1 88 ? 12.477 11.884 -13.815 1.00 84.62 88 ASN A C 1
ATOM 713 O O . ASN A 1 88 ? 13.170 12.900 -13.835 1.00 84.62 88 ASN A O 1
ATOM 717 N N . ASP A 1 89 ? 11.868 11.471 -12.699 1.00 82.06 89 ASP A N 1
ATOM 718 C CA . ASP A 1 89 ? 12.166 12.036 -11.376 1.00 82.06 89 ASP A CA 1
ATOM 719 C C . ASP A 1 89 ? 13.433 11.353 -10.817 1.00 82.06 89 ASP A C 1
ATOM 721 O O . ASP A 1 89 ? 13.418 10.133 -10.632 1.00 82.06 89 ASP A O 1
ATOM 725 N N . PRO A 1 90 ? 14.531 12.086 -10.543 1.00 83.94 90 PRO A N 1
ATOM 726 C CA . PRO A 1 90 ? 15.787 11.495 -10.076 1.00 83.94 90 PRO A CA 1
ATOM 727 C C . PRO A 1 90 ? 15.719 10.926 -8.648 1.00 83.94 90 PRO A C 1
ATOM 729 O O . PRO A 1 90 ? 16.655 10.252 -8.229 1.00 83.94 90 PRO A O 1
ATOM 732 N N . GLU A 1 91 ? 14.643 11.174 -7.892 1.00 83.94 91 GLU A N 1
ATOM 733 C CA . GLU A 1 91 ? 14.399 10.527 -6.594 1.00 83.94 91 GLU A CA 1
ATOM 734 C C . GLU A 1 91 ? 13.583 9.222 -6.704 1.00 83.94 91 GLU A C 1
ATOM 736 O O . GLU A 1 91 ? 13.220 8.627 -5.684 1.00 83.94 91 GLU A O 1
ATOM 741 N N . LEU A 1 92 ? 13.246 8.766 -7.916 1.00 86.06 92 LEU A N 1
ATOM 742 C CA . LEU A 1 92 ? 12.511 7.520 -8.109 1.00 86.06 92 LEU A CA 1
ATOM 743 C C . LEU A 1 92 ? 13.431 6.310 -7.893 1.00 86.06 92 LEU A C 1
ATOM 745 O O . LEU A 1 92 ? 14.107 5.863 -8.809 1.00 86.06 92 LEU A O 1
ATOM 749 N N . ALA A 1 93 ? 13.396 5.721 -6.699 1.00 85.44 93 ALA A N 1
ATOM 750 C CA . ALA A 1 93 ? 14.229 4.563 -6.357 1.00 85.44 93 ALA A CA 1
ATOM 751 C C . ALA A 1 93 ? 13.911 3.272 -7.150 1.00 85.44 93 ALA A C 1
ATOM 753 O O . ALA A 1 93 ? 14.711 2.336 -7.143 1.00 85.44 93 ALA A O 1
ATOM 754 N N . PHE A 1 94 ? 12.749 3.186 -7.810 1.00 88.94 94 PHE A N 1
ATOM 755 C CA . PHE A 1 94 ? 12.286 1.980 -8.499 1.00 88.94 94 PHE A CA 1
ATOM 756 C C . PHE A 1 94 ? 12.021 2.226 -9.993 1.00 88.94 94 PHE A C 1
ATOM 758 O O . PHE A 1 94 ? 11.066 2.905 -10.365 1.00 88.94 94 PHE A O 1
ATOM 765 N N . HIS A 1 95 ? 12.844 1.603 -10.843 1.00 88.19 95 HIS A N 1
ATOM 766 C CA . HIS A 1 95 ? 12.789 1.707 -12.308 1.00 88.19 95 HIS A CA 1
ATOM 767 C C . HIS A 1 95 ? 12.397 0.392 -13.014 1.00 88.19 95 HIS A C 1
ATOM 769 O O . HIS A 1 95 ? 12.591 0.273 -14.221 1.00 88.19 95 HIS A O 1
ATOM 775 N N . GLY A 1 96 ? 11.881 -0.616 -12.297 1.00 87.00 96 GLY A N 1
ATOM 776 C CA . GLY A 1 96 ? 11.609 -1.966 -12.828 1.00 87.00 96 GLY A CA 1
ATOM 777 C C . GLY A 1 96 ? 10.404 -2.067 -13.773 1.00 87.00 96 GLY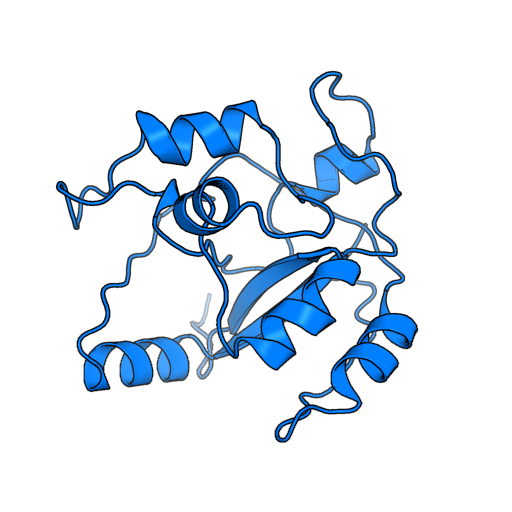 A C 1
ATOM 778 O O . GLY A 1 96 ? 9.672 -3.054 -13.731 1.00 87.00 96 GLY A O 1
ATOM 779 N N . GLY A 1 97 ? 10.142 -1.023 -14.564 1.00 87.94 97 GLY A N 1
ATOM 780 C CA . GLY A 1 97 ? 8.860 -0.819 -15.222 1.00 87.94 97 GLY A CA 1
ATOM 781 C C . GLY A 1 97 ? 7.726 -0.864 -14.202 1.00 87.94 97 GLY A C 1
ATOM 782 O O . GLY A 1 97 ? 7.904 -0.558 -13.029 1.00 87.94 97 GLY A O 1
ATOM 783 N N . GLN A 1 98 ? 6.537 -1.239 -14.647 1.00 88.44 98 GLN A N 1
ATOM 784 C CA . GLN A 1 98 ? 5.363 -1.346 -13.770 1.00 88.44 98 GLN A CA 1
ATOM 785 C C . GLN A 1 98 ? 4.618 -2.670 -13.964 1.00 88.44 98 GLN A C 1
ATOM 787 O O . GLN A 1 98 ? 3.702 -3.001 -13.218 1.00 88.44 98 GLN A O 1
ATOM 792 N N . GLU A 1 99 ? 5.151 -3.480 -14.883 1.00 89.06 99 GLU A N 1
ATOM 793 C CA . GLU A 1 99 ? 4.913 -4.907 -15.024 1.00 89.06 99 GLU A CA 1
ATOM 794 C C . GLU A 1 99 ? 4.908 -5.693 -13.705 1.00 89.06 99 GLU A C 1
ATOM 796 O O . GLU A 1 99 ? 4.150 -6.647 -13.641 1.00 89.06 99 GLU A O 1
ATOM 801 N N . PRO A 1 100 ? 5.640 -5.333 -12.632 1.00 90.50 100 PRO A N 1
ATOM 802 C CA . PRO A 1 100 ? 5.537 -6.060 -11.368 1.00 90.50 100 PRO A CA 1
ATOM 803 C C . PRO A 1 100 ? 4.578 -5.441 -10.321 1.00 90.50 100 PRO A C 1
ATOM 805 O O . PRO A 1 100 ? 4.619 -5.872 -9.170 1.00 90.50 100 PRO A O 1
ATOM 808 N N . ILE A 1 101 ? 3.734 -4.440 -10.635 1.00 89.31 101 ILE A N 1
ATOM 809 C CA . ILE A 1 101 ? 2.942 -3.704 -9.616 1.00 89.31 101 ILE A CA 1
ATOM 810 C C . ILE A 1 101 ? 1.461 -4.113 -9.567 1.00 89.31 101 ILE A C 1
ATOM 812 O O . ILE A 1 101 ? 0.617 -3.648 -10.337 1.00 89.31 101 ILE A O 1
ATOM 816 N N . VAL A 1 102 ? 1.139 -4.951 -8.582 1.00 89.38 102 VAL A N 1
ATOM 817 C CA . VAL A 1 102 ? -0.188 -5.517 -8.306 1.00 89.38 102 VAL A CA 1
ATOM 818 C C . VAL A 1 102 ? -1.123 -4.472 -7.701 1.00 89.38 102 VAL A C 1
ATOM 820 O O . VAL A 1 102 ? -0.740 -3.764 -6.769 1.00 89.38 102 VAL A O 1
ATOM 823 N N . HIS A 1 103 ? -2.380 -4.455 -8.148 1.00 86.81 103 HIS A N 1
ATOM 824 C CA . HIS A 1 103 ? -3.479 -3.797 -7.440 1.00 86.81 103 HIS A CA 1
ATOM 825 C C . HIS A 1 103 ? -4.223 -4.784 -6.529 1.00 86.81 103 HIS A C 1
ATOM 827 O O . HIS A 1 103 ? -4.662 -5.843 -6.976 1.00 86.81 103 HIS A O 1
ATOM 833 N N . LEU A 1 104 ? -4.423 -4.405 -5.267 1.00 90.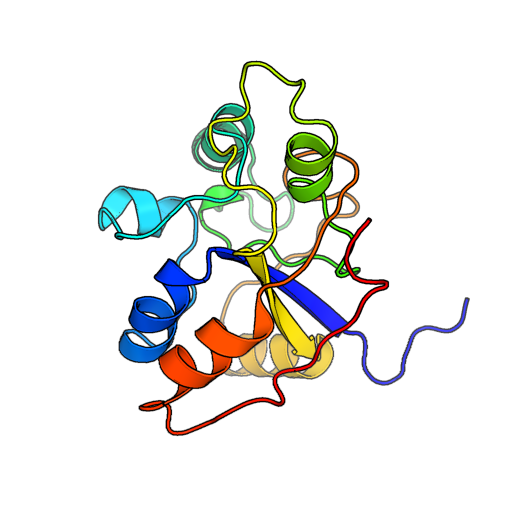94 104 LEU A N 1
ATOM 834 C CA . LEU A 1 104 ? -5.297 -5.082 -4.311 1.00 90.94 104 LEU A CA 1
ATOM 835 C C . LEU A 1 104 ? -6.593 -4.274 -4.175 1.00 90.94 104 LEU A C 1
ATOM 837 O O . LEU A 1 104 ? -6.562 -3.154 -3.666 1.00 90.94 104 LEU A O 1
ATOM 841 N N . GLU A 1 105 ? -7.718 -4.822 -4.637 1.00 91.94 105 GLU A N 1
ATOM 842 C CA . GLU A 1 105 ? -9.049 -4.209 -4.508 1.00 91.94 105 GLU A CA 1
ATOM 843 C C . GLU A 1 105 ? -9.767 -4.691 -3.236 1.00 91.94 105 GLU A C 1
ATOM 845 O O . GLU A 1 105 ? -9.778 -5.886 -2.940 1.00 91.94 105 GLU A O 1
ATOM 850 N N . ALA A 1 106 ? -10.452 -3.780 -2.541 1.00 90.62 106 ALA A N 1
ATOM 851 C CA . ALA A 1 106 ? -11.476 -4.108 -1.550 1.00 90.62 106 ALA A CA 1
ATOM 852 C C . ALA A 1 106 ? -12.763 -3.278 -1.749 1.00 90.62 106 ALA A C 1
ATOM 854 O O . ALA A 1 106 ? -12.754 -2.204 -2.355 1.00 90.62 106 ALA A O 1
ATOM 855 N N . ASP A 1 107 ? -13.892 -3.774 -1.232 1.00 93.94 107 ASP A N 1
ATOM 856 C CA . ASP A 1 107 ? -15.136 -3.000 -1.097 1.00 93.94 107 ASP A CA 1
ATOM 857 C C . ASP A 1 107 ? -15.043 -2.120 0.153 1.00 93.94 107 ASP A C 1
ATOM 859 O O . ASP A 1 107 ? -14.974 -2.628 1.271 1.00 93.94 107 ASP A O 1
ATOM 863 N N . PHE A 1 108 ? -15.078 -0.801 -0.040 1.00 90.50 108 PHE A N 1
ATOM 864 C CA . PHE A 1 108 ? -14.929 0.187 1.025 1.00 90.50 108 PHE A CA 1
ATOM 865 C C . PHE A 1 108 ? -15.917 -0.012 2.178 1.00 90.50 108 PHE A C 1
ATOM 867 O O . PHE A 1 108 ? -15.528 0.105 3.338 1.00 90.50 108 PHE A O 1
ATOM 874 N N . ARG A 1 109 ? -17.188 -0.320 1.884 1.00 91.81 109 ARG A N 1
ATOM 875 C CA . ARG A 1 109 ? -18.217 -0.468 2.925 1.00 91.81 109 ARG A CA 1
ATOM 876 C C . ARG A 1 109 ? -17.952 -1.720 3.751 1.00 91.81 109 ARG A C 1
ATOM 878 O O . ARG A 1 109 ? -18.034 -1.669 4.971 1.00 91.81 109 ARG A O 1
ATOM 885 N N . GLN A 1 110 ? -17.576 -2.816 3.091 1.00 95.12 110 GLN A N 1
ATOM 886 C CA . GLN A 1 110 ? -17.219 -4.063 3.769 1.00 95.12 110 GLN A CA 1
ATOM 887 C C . GLN A 1 110 ? -15.942 -3.900 4.609 1.00 95.12 110 GLN A C 1
ATOM 889 O O . GLN A 1 110 ? -15.914 -4.346 5.753 1.00 95.12 110 GLN A O 1
ATOM 894 N N . THR A 1 111 ? -14.920 -3.204 4.096 1.00 93.19 111 THR A N 1
ATOM 895 C CA . THR A 1 111 ? -13.691 -2.889 4.845 1.00 93.19 111 THR A CA 1
ATOM 896 C C . THR A 1 111 ? -13.973 -2.024 6.074 1.00 93.19 111 THR A C 1
ATOM 898 O O . THR A 1 111 ? -13.464 -2.336 7.147 1.00 93.19 111 THR A O 1
ATOM 901 N N . VAL A 1 112 ? -14.798 -0.977 5.950 1.00 90.25 112 VAL A N 1
ATOM 902 C CA . VAL A 1 112 ? -15.172 -0.107 7.078 1.00 90.25 112 VAL A CA 1
ATOM 903 C C . VAL A 1 112 ? -15.967 -0.875 8.129 1.00 90.25 112 VAL A C 1
ATOM 905 O O . VAL A 1 112 ? -15.553 -0.897 9.283 1.00 90.25 112 VAL A O 1
ATOM 908 N N . SER A 1 113 ? -17.035 -1.584 7.750 1.00 94.81 113 SER A N 1
ATOM 909 C CA . SER A 1 113 ? -17.832 -2.351 8.718 1.00 94.81 113 SER A CA 1
ATOM 910 C C . SER A 1 113 ? -17.039 -3.486 9.376 1.00 94.81 113 SER A C 1
ATOM 912 O O . SER A 1 113 ? -17.270 -3.792 10.544 1.00 94.81 113 SER A O 1
ATOM 914 N N . TRP A 1 114 ? -16.073 -4.091 8.673 1.00 94.94 114 TRP A N 1
ATOM 915 C CA . TRP A 1 114 ? -15.139 -5.041 9.282 1.00 94.94 114 TRP A CA 1
ATOM 916 C C . TRP A 1 114 ? -14.195 -4.352 10.277 1.00 94.94 114 TRP A C 1
ATOM 918 O O . TRP A 1 114 ? -14.043 -4.845 11.393 1.00 94.94 114 TRP A O 1
ATOM 928 N N . ALA A 1 115 ? -13.602 -3.210 9.916 1.00 91.25 115 ALA A N 1
ATOM 929 C CA . ALA A 1 115 ? -12.709 -2.458 10.796 1.00 91.25 115 ALA A CA 1
ATOM 930 C C . ALA A 1 115 ? -13.429 -1.991 12.073 1.00 91.25 115 ALA A C 1
ATOM 932 O O . ALA A 1 115 ? -12.924 -2.203 13.174 1.00 91.25 115 ALA A O 1
ATOM 933 N N . GLU A 1 116 ? -14.638 -1.443 11.938 1.00 91.00 116 GLU A N 1
ATOM 934 C CA . GLU A 1 116 ? -15.496 -1.019 13.051 1.00 91.00 116 GLU A CA 1
ATOM 935 C C . GLU A 1 116 ? -15.852 -2.194 13.974 1.00 91.00 116 GLU A C 1
ATOM 937 O O . GLU A 1 116 ? -15.702 -2.081 15.190 1.00 91.00 116 GLU A O 1
ATOM 942 N N . ALA A 1 117 ? -16.222 -3.354 13.417 1.00 96.06 117 ALA A N 1
ATOM 943 C CA . ALA A 1 117 ? -16.509 -4.564 14.196 1.00 96.06 117 ALA A CA 1
ATOM 944 C C . ALA A 1 117 ? -15.289 -5.128 14.958 1.00 96.06 117 ALA A C 1
ATOM 946 O O . ALA A 1 117 ? -15.468 -5.881 15.914 1.00 96.06 117 ALA A O 1
ATOM 947 N N . HIS A 1 118 ? -14.065 -4.763 14.560 1.00 94.50 118 HIS A N 1
ATOM 948 C CA . HIS A 1 118 ? -12.812 -5.165 15.213 1.00 94.50 118 HIS A CA 1
ATOM 949 C C . HIS A 1 118 ? -12.142 -4.012 15.990 1.00 94.50 118 HIS A C 1
ATOM 951 O O . HIS A 1 118 ? -10.992 -4.144 16.410 1.00 94.50 118 HIS A O 1
ATOM 957 N N . SER A 1 119 ? -12.839 -2.886 16.198 1.00 92.12 119 SER A N 1
ATOM 958 C CA . SER A 1 119 ? -12.320 -1.676 16.866 1.00 92.12 119 SER A CA 1
ATOM 959 C C . SER A 1 119 ? -11.047 -1.088 16.226 1.00 92.12 119 SER A C 1
ATOM 961 O O . SER A 1 119 ? -10.236 -0.448 16.899 1.00 92.12 119 SER A O 1
ATOM 963 N N . LEU A 1 120 ? -10.852 -1.298 14.922 1.00 90.31 120 LEU A N 1
ATOM 964 C CA . LEU A 1 120 ? -9.687 -0.825 14.178 1.00 90.31 120 LEU A CA 1
ATOM 965 C C . LEU A 1 120 ? -9.880 0.616 13.694 1.00 90.31 120 LEU A C 1
ATOM 967 O O . LEU A 1 120 ? -10.923 0.989 13.156 1.00 90.31 120 LEU A O 1
ATOM 971 N N . ARG A 1 121 ? -8.832 1.430 13.851 1.00 86.88 121 ARG A N 1
ATOM 972 C CA . ARG A 1 121 ? -8.826 2.831 13.414 1.00 86.88 121 ARG A CA 1
ATOM 973 C C . ARG A 1 121 ? -8.667 2.927 11.900 1.00 86.88 121 ARG A C 1
ATOM 975 O O . ARG A 1 121 ? -7.763 2.322 11.331 1.00 86.88 121 ARG A O 1
ATOM 982 N N . TRP A 1 122 ? -9.496 3.753 11.271 1.00 86.94 122 TRP A N 1
ATOM 983 C CA . TRP A 1 122 ? -9.406 4.087 9.853 1.00 86.94 122 TRP A CA 1
ATOM 984 C C . TRP A 1 122 ? -9.624 5.589 9.639 1.00 86.94 122 TRP A C 1
ATOM 986 O O . TRP A 1 122 ? -10.174 6.289 10.489 1.00 86.94 122 TRP A O 1
ATOM 996 N N . ALA A 1 123 ? -9.160 6.106 8.504 1.00 83.56 123 ALA A N 1
ATOM 997 C CA . ALA A 1 123 ? -9.351 7.495 8.105 1.00 83.56 123 ALA A CA 1
ATOM 998 C C . ALA A 1 123 ? -9.357 7.607 6.576 1.00 83.56 123 ALA A C 1
ATOM 1000 O O . ALA A 1 123 ? -8.826 6.743 5.880 1.00 83.56 123 ALA A O 1
ATOM 1001 N N . PHE A 1 124 ? -9.914 8.701 6.059 1.00 78.31 124 PHE A N 1
ATOM 1002 C CA . PHE A 1 124 ? -9.803 9.081 4.653 1.00 78.31 124 PHE A CA 1
ATOM 1003 C C . PHE A 1 124 ? -9.206 10.487 4.536 1.00 78.31 124 PHE A C 1
ATOM 1005 O O . PHE A 1 124 ? -9.374 11.326 5.422 1.00 78.31 124 PHE A O 1
ATOM 1012 N N . THR A 1 125 ? -8.524 10.753 3.426 1.00 65.25 125 THR A N 1
ATOM 1013 C CA . THR A 1 125 ? -7.978 12.070 3.078 1.00 65.25 125 THR A CA 1
ATOM 1014 C C . THR A 1 125 ? -8.581 12.546 1.758 1.00 65.25 125 THR A C 1
ATOM 1016 O O . THR A 1 125 ? -8.855 11.745 0.868 1.00 65.25 125 THR A O 1
ATOM 1019 N N . LEU A 1 126 ? -8.795 13.860 1.616 1.00 57.97 126 LEU A N 1
ATOM 1020 C CA . LEU A 1 126 ? -9.337 14.464 0.383 1.00 57.97 126 LEU A CA 1
ATOM 1021 C C . LEU A 1 126 ? -8.317 14.516 -0.770 1.00 57.97 126 LEU A C 1
ATOM 1023 O O . LEU A 1 126 ? -8.665 14.842 -1.901 1.00 57.97 126 LEU A O 1
ATOM 1027 N N . SER A 1 127 ? -7.061 14.189 -0.483 1.00 56.53 127 SER A N 1
ATOM 1028 C CA . SER A 1 127 ? -5.972 14.029 -1.438 1.00 56.53 127 SER A CA 1
ATOM 1029 C C . SER A 1 127 ? -5.289 12.677 -1.230 1.00 56.53 127 SER A C 1
ATOM 1031 O O . SER A 1 127 ? -5.413 12.051 -0.173 1.00 56.53 127 SER A O 1
ATOM 1033 N N . ASN A 1 128 ? -4.529 12.236 -2.234 1.00 53.69 128 ASN A N 1
ATOM 1034 C CA . ASN A 1 128 ? -3.584 11.133 -2.090 1.00 53.69 128 ASN A CA 1
ATOM 1035 C C . ASN A 1 128 ? -2.695 11.350 -0.857 1.00 53.69 128 ASN A C 1
ATOM 1037 O O . ASN A 1 128 ? -2.170 12.446 -0.664 1.00 53.69 128 ASN A O 1
ATOM 1041 N N . ALA A 1 129 ? -2.415 10.285 -0.105 1.00 53.72 129 ALA A N 1
ATOM 1042 C CA . ALA A 1 129 ? -1.564 10.311 1.089 1.00 53.72 129 ALA A CA 1
ATOM 1043 C C . ALA A 1 129 ? -0.069 10.644 0.819 1.00 53.72 129 ALA A C 1
ATOM 1045 O O . ALA A 1 129 ? 0.796 10.200 1.568 1.00 53.72 129 ALA A O 1
ATOM 1046 N N . GLY A 1 130 ? 0.292 11.330 -0.277 1.00 50.94 130 GLY A N 1
ATOM 1047 C CA . GLY A 1 130 ? 1.688 11.631 -0.616 1.00 50.94 130 GLY A CA 1
ATOM 1048 C C . GLY A 1 130 ? 1.967 12.588 -1.793 1.00 50.94 130 GLY A C 1
ATOM 1049 O O . GLY A 1 130 ? 2.787 13.482 -1.617 1.00 50.94 130 GLY A O 1
ATOM 1050 N N . ALA A 1 131 ? 1.350 12.402 -2.975 1.00 36.78 131 ALA A N 1
ATOM 1051 C CA . ALA A 1 131 ? 1.583 13.204 -4.205 1.00 36.78 131 ALA A CA 1
ATOM 1052 C C . ALA A 1 131 ? 0.520 12.923 -5.318 1.00 36.78 131 ALA A C 1
ATOM 1054 O O . ALA A 1 131 ? -0.429 12.188 -5.058 1.00 36.78 131 ALA A O 1
ATOM 1055 N N . TYR A 1 132 ? 0.643 13.483 -6.538 1.00 31.17 132 TYR A N 1
ATOM 1056 C CA . TYR A 1 132 ? -0.448 13.682 -7.532 1.00 31.17 132 TYR A CA 1
ATOM 1057 C C . TYR A 1 132 ? -0.267 12.952 -8.943 1.00 31.17 132 TYR A C 1
ATOM 1059 O O . TYR A 1 132 ? 0.444 13.511 -9.771 1.00 31.17 132 TYR A O 1
ATOM 1067 N N . GLY A 1 133 ? -0.914 11.788 -9.277 1.00 24.91 133 GLY A N 1
ATOM 1068 C CA . GLY A 1 133 ? -1.074 11.156 -10.662 1.00 24.91 133 GLY A CA 1
ATOM 1069 C C . GLY A 1 133 ? -0.182 9.930 -11.103 1.00 24.91 133 GLY A C 1
ATOM 1070 O O . GLY A 1 133 ? 0.937 9.910 -10.635 1.00 24.91 133 GLY A O 1
ATOM 1071 N N . VAL A 1 134 ? -0.615 8.945 -11.968 1.00 33.41 134 VAL A N 1
ATOM 1072 C CA . VAL A 1 134 ? -0.032 7.536 -12.261 1.00 33.41 134 VAL A CA 1
ATOM 1073 C C . VAL A 1 134 ? 0.430 7.128 -13.724 1.00 33.41 134 VAL A C 1
ATOM 1075 O O . VAL A 1 134 ? 0.512 8.052 -14.507 1.00 33.41 134 VAL A O 1
ATOM 1078 N N . PHE A 1 135 ? 0.809 5.904 -14.249 1.00 35.00 135 PHE A N 1
ATOM 1079 C CA . PHE A 1 135 ? 0.272 4.476 -14.302 1.00 35.00 135 PHE A CA 1
ATOM 1080 C C . PHE A 1 135 ? 1.067 3.524 -15.319 1.00 35.00 135 PHE A C 1
ATOM 1082 O O . PHE A 1 135 ? 1.533 4.094 -16.292 1.00 35.00 135 PHE A O 1
ATOM 1089 N N . SER A 1 136 ? 1.219 2.159 -15.202 1.00 35.88 136 SER A N 1
ATOM 1090 C CA . SER A 1 136 ? 1.489 1.095 -16.280 1.00 35.88 136 SER A CA 1
ATOM 1091 C C . SER A 1 136 ? 1.628 -0.408 -15.797 1.00 35.88 136 SER A C 1
ATOM 1093 O O . SER A 1 136 ? 1.661 -0.639 -14.597 1.00 35.88 136 SER A O 1
ATOM 1095 N N . HIS A 1 137 ? 1.680 -1.437 -16.684 1.00 42.56 137 HIS A N 1
ATOM 1096 C CA . HIS A 1 137 ? 0.885 -2.711 -16.586 1.00 42.56 137 HIS A CA 1
ATOM 1097 C C . HIS A 1 137 ? 1.415 -4.082 -16.035 1.00 42.56 137 HIS A C 1
ATOM 1099 O O . HIS A 1 137 ? 1.115 -4.443 -14.905 1.00 42.56 137 HIS A O 1
ATOM 1105 N N . GLY A 1 138 ? 2.018 -4.939 -16.882 1.00 51.31 138 GLY A N 1
ATOM 1106 C CA . GLY A 1 138 ? 1.717 -6.388 -17.129 1.00 51.31 138 GLY A CA 1
ATOM 1107 C C . GLY A 1 138 ? 1.534 -7.531 -16.080 1.00 51.31 138 GLY A C 1
ATOM 1108 O O . GLY A 1 138 ? 1.387 -8.671 -16.516 1.00 51.31 138 GLY A O 1
ATOM 1109 N N . VAL A 1 139 ? 1.490 -7.320 -14.762 1.00 57.28 139 VAL A N 1
ATOM 1110 C CA . VAL A 1 139 ? 1.726 -8.290 -13.632 1.00 57.28 139 VAL A CA 1
ATOM 1111 C C . VAL A 1 139 ? 1.147 -9.721 -13.604 1.00 57.28 139 VAL A C 1
ATOM 1113 O O . VAL A 1 139 ? 1.525 -10.520 -12.741 1.00 57.28 139 VAL A O 1
ATOM 1116 N N . GLN A 1 140 ? 0.167 -10.071 -14.434 1.00 51.47 140 GLN A N 1
ATOM 1117 C CA . GLN A 1 140 ? -0.884 -11.025 -14.040 1.00 51.47 140 GLN A CA 1
ATOM 1118 C C . GLN A 1 140 ? -0.411 -12.437 -13.631 1.00 51.47 140 GLN A C 1
ATOM 1120 O O . GLN A 1 140 ? -0.957 -13.015 -12.686 1.00 51.47 140 GLN A O 1
ATOM 1125 N N . SER A 1 141 ? 0.563 -13.020 -14.334 1.00 58.53 141 SER A N 1
ATOM 1126 C CA . SER A 1 141 ? 0.945 -14.429 -14.137 1.00 58.53 141 SER A CA 1
ATOM 1127 C C . SER A 1 141 ? 1.583 -14.684 -12.769 1.00 58.53 141 SER A C 1
ATOM 1129 O O . SER A 1 141 ? 1.220 -15.646 -12.092 1.00 58.53 141 SER A O 1
ATOM 1131 N N . GLN A 1 142 ? 2.465 -13.786 -12.324 1.00 58.72 142 GLN A N 1
ATOM 1132 C CA . GLN A 1 142 ? 3.206 -13.915 -11.063 1.00 58.72 142 GLN A CA 1
ATOM 1133 C C . GLN A 1 142 ? 2.264 -13.841 -9.843 1.00 58.72 142 GLN A C 1
ATOM 1135 O O . GLN A 1 142 ? 2.441 -14.555 -8.857 1.00 58.72 142 GLN A O 1
ATOM 1140 N N . VAL A 1 143 ? 1.178 -13.064 -9.948 1.00 55.81 143 VAL A N 1
ATOM 1141 C CA . VAL A 1 143 ? 0.117 -12.985 -8.925 1.00 55.81 143 VAL A CA 1
ATOM 1142 C C . VAL A 1 143 ? -0.589 -14.331 -8.724 1.00 55.81 143 VAL A C 1
ATOM 1144 O O . VAL A 1 143 ? -0.931 -14.693 -7.599 1.00 55.81 143 VAL A O 1
ATOM 1147 N N . ARG A 1 144 ? -0.810 -15.097 -9.801 1.00 64.12 144 ARG A N 1
ATOM 1148 C CA . ARG A 1 144 ? -1.515 -16.391 -9.736 1.00 64.12 144 ARG A CA 1
ATOM 1149 C C . ARG A 1 144 ? -0.682 -17.479 -9.059 1.00 64.12 144 ARG A C 1
ATOM 1151 O O . ARG A 1 144 ? -1.257 -18.329 -8.384 1.00 64.12 144 ARG A O 1
ATOM 1158 N N . GLU A 1 145 ? 0.639 -17.422 -9.202 1.00 69.88 145 GLU A N 1
ATOM 1159 C CA . GLU A 1 145 ? 1.579 -18.301 -8.504 1.00 69.88 145 GLU A CA 1
ATOM 1160 C C . GLU A 1 145 ? 1.676 -17.944 -7.012 1.00 69.88 145 GLU A C 1
ATOM 1162 O O . GLU A 1 145 ? 1.473 -18.809 -6.160 1.00 69.88 145 GLU A O 1
ATOM 1167 N N . ALA A 1 146 ? 1.861 -16.660 -6.679 1.00 60.44 146 ALA A N 1
ATOM 1168 C CA . ALA A 1 146 ? 1.965 -16.194 -5.291 1.00 60.44 146 ALA A CA 1
ATOM 1169 C C . ALA A 1 146 ? 0.686 -16.427 -4.455 1.00 60.44 146 ALA A C 1
ATOM 1171 O O . ALA A 1 146 ? 0.766 -16.643 -3.247 1.00 60.44 146 ALA A O 1
ATOM 1172 N N . LEU A 1 147 ? -0.497 -16.444 -5.084 1.00 61.00 147 LEU A N 1
ATOM 1173 C CA . LEU A 1 147 ? -1.767 -16.827 -4.442 1.00 61.00 147 LEU A CA 1
ATOM 1174 C C . LEU A 1 147 ? -1.974 -18.355 -4.338 1.00 61.00 147 LEU A C 1
ATOM 1176 O O . LEU A 1 147 ? -2.984 -18.807 -3.795 1.00 61.00 147 LEU A O 1
ATOM 1180 N N . GLY A 1 148 ? -1.035 -19.171 -4.825 1.00 72.44 148 GLY A N 1
ATOM 1181 C CA . GLY A 1 148 ? -1.051 -20.635 -4.766 1.00 72.44 148 GLY A CA 1
ATOM 1182 C C . GLY A 1 148 ? -1.380 -21.238 -3.387 1.00 72.44 148 GLY A C 1
ATOM 1183 O O . GLY A 1 148 ? -2.299 -22.062 -3.322 1.00 72.44 148 GLY A O 1
ATOM 1184 N N . PRO A 1 149 ? -0.718 -20.835 -2.285 1.00 73.19 149 PRO A N 1
ATOM 1185 C CA . PRO A 1 149 ? -0.968 -21.382 -0.947 1.00 73.19 149 PRO A CA 1
ATOM 1186 C C . PRO A 1 149 ? -2.127 -20.714 -0.180 1.00 73.19 149 PRO A C 1
ATOM 1188 O O . PRO A 1 149 ? -2.473 -21.171 0.907 1.00 73.19 149 PRO A O 1
ATOM 1191 N N . ALA A 1 150 ? -2.738 -19.643 -0.702 1.00 69.44 150 ALA A N 1
ATOM 1192 C CA . ALA A 1 150 ? -3.756 -18.882 0.025 1.00 69.44 150 ALA A CA 1
ATOM 1193 C C . ALA A 1 150 ? -5.103 -19.629 0.134 1.00 69.44 150 ALA A C 1
ATOM 1195 O O . ALA A 1 150 ? -5.615 -20.154 -0.856 1.00 69.44 150 ALA A O 1
ATOM 1196 N N . THR A 1 151 ? -5.729 -19.614 1.319 1.00 68.56 151 THR A N 1
ATOM 1197 C CA . THR A 1 151 ? -7.067 -20.206 1.548 1.00 68.56 151 THR A CA 1
ATOM 1198 C C . THR A 1 151 ? -8.175 -19.462 0.796 1.00 68.56 151 THR A C 1
ATOM 1200 O O . THR A 1 151 ? -9.136 -20.075 0.339 1.00 68.56 151 THR A O 1
ATOM 1203 N N . HIS A 1 152 ? -8.040 -18.141 0.649 1.00 58.62 152 HIS A N 1
ATOM 1204 C CA . HIS A 1 152 ? -8.906 -17.307 -0.180 1.00 58.62 152 HIS A CA 1
ATOM 1205 C C . HIS A 1 152 ? -8.113 -16.793 -1.384 1.00 58.62 152 HIS A C 1
ATOM 1207 O O . HIS A 1 152 ? -6.999 -16.296 -1.225 1.00 58.62 152 HIS A O 1
ATOM 1213 N N . LYS A 1 153 ? -8.689 -16.909 -2.584 1.00 60.66 153 LYS A N 1
ATOM 1214 C CA . LYS A 1 153 ? -8.040 -16.547 -3.850 1.00 60.66 153 LYS A CA 1
ATOM 1215 C C . LYS A 1 153 ? -8.954 -15.596 -4.631 1.00 60.66 153 LYS A C 1
ATOM 1217 O O . LYS A 1 153 ? -9.906 -16.074 -5.250 1.00 60.66 153 LYS A O 1
ATOM 1222 N N . PRO A 1 154 ? -8.722 -14.272 -4.579 1.00 61.00 154 PRO A N 1
ATOM 1223 C CA . PRO A 1 154 ? -9.538 -13.313 -5.316 1.00 61.00 154 PRO A CA 1
ATOM 1224 C C . PRO A 1 154 ? -9.323 -13.441 -6.839 1.00 61.00 154 PRO A C 1
ATOM 1226 O O . PRO A 1 154 ? -8.300 -13.978 -7.278 1.00 61.00 154 PRO A O 1
ATOM 1229 N N . PRO A 1 155 ? -10.257 -12.949 -7.677 1.00 53.50 155 PRO A N 1
ATOM 1230 C CA . PRO A 1 155 ? -10.096 -12.963 -9.129 1.00 53.50 155 PRO A CA 1
ATOM 1231 C C . PRO A 1 155 ? -8.890 -12.129 -9.584 1.00 53.50 155 PRO A C 1
ATOM 1233 O O . PRO A 1 155 ? -8.853 -10.917 -9.391 1.00 53.50 155 PRO A O 1
ATOM 1236 N N . VAL A 1 156 ? -7.914 -12.764 -10.239 1.00 60.81 156 VAL A N 1
ATOM 1237 C CA . VAL A 1 156 ? -6.745 -12.067 -10.802 1.00 60.81 156 VAL A CA 1
ATOM 1238 C C . VAL A 1 156 ? -7.042 -11.631 -12.239 1.00 60.81 156 VAL A C 1
ATOM 1240 O O . VAL A 1 156 ? -7.036 -12.456 -13.159 1.00 60.81 156 VAL A O 1
ATOM 1243 N N . LEU A 1 157 ? -7.298 -10.341 -12.444 1.00 54.88 157 LEU A N 1
ATOM 1244 C CA . LEU A 1 157 ? -7.705 -9.758 -13.728 1.00 54.88 157 LEU A CA 1
ATOM 1245 C C . LEU A 1 157 ? -6.546 -9.018 -14.424 1.00 54.88 157 LEU A C 1
ATOM 1247 O O . LEU A 1 157 ? -5.629 -8.537 -13.767 1.00 54.88 157 LEU A O 1
ATOM 1251 N N . ILE A 1 158 ? -6.600 -8.927 -15.756 1.00 56.56 158 ILE A N 1
ATOM 1252 C CA . ILE A 1 158 ? -5.845 -7.939 -16.545 1.00 56.56 158 ILE A CA 1
ATOM 1253 C C . ILE A 1 158 ? -6.811 -6.801 -16.841 1.00 56.56 158 ILE A C 1
ATOM 1255 O O . ILE A 1 158 ? -7.869 -7.043 -17.415 1.00 56.56 158 ILE A O 1
ATOM 1259 N N . LEU A 1 159 ? -6.442 -5.584 -16.448 1.00 57.47 159 LEU A N 1
ATOM 1260 C CA . LEU A 1 159 ? -7.260 -4.382 -16.606 1.00 57.47 159 LEU A CA 1
ATOM 1261 C C . LEU A 1 159 ? -6.400 -3.310 -17.295 1.00 57.47 159 LEU A C 1
ATOM 1263 O O . LEU A 1 159 ? -5.686 -2.579 -16.613 1.00 57.47 159 LEU A O 1
ATOM 1267 N N . PRO A 1 160 ? -6.318 -3.294 -18.643 1.00 56.09 160 PRO A N 1
ATOM 1268 C CA . PRO A 1 160 ? -5.450 -2.394 -19.414 1.00 56.09 160 PRO A CA 1
ATOM 1269 C C . PRO A 1 160 ? -5.561 -0.919 -19.024 1.00 56.09 160 PRO A C 1
ATOM 1271 O O . PRO A 1 160 ? -4.568 -0.204 -18.963 1.00 56.09 160 PRO A O 1
ATOM 1274 N N . GLU A 1 161 ? -6.770 -0.487 -18.693 1.00 60.06 161 GLU A N 1
ATOM 1275 C CA . GLU A 1 161 ? -7.128 0.865 -18.287 1.00 60.06 161 GLU A CA 1
ATOM 1276 C C . GLU A 1 161 ? -6.743 1.218 -16.837 1.00 60.06 161 GLU A C 1
ATOM 1278 O O . GLU A 1 161 ? -6.839 2.385 -16.440 1.00 60.06 161 GLU A O 1
ATOM 1283 N N . TRP A 1 162 ? -6.258 0.248 -16.052 1.00 62.28 162 TRP A N 1
ATOM 1284 C CA . TRP A 1 162 ? -5.652 0.460 -14.729 1.00 62.28 162 TRP A CA 1
ATOM 1285 C C . TRP A 1 162 ? -4.155 0.783 -14.816 1.00 62.28 162 TRP A C 1
ATOM 1287 O O . TRP A 1 162 ? -3.448 0.672 -13.823 1.00 62.28 162 TRP A O 1
ATOM 1297 N N . TYR A 1 163 ? -3.680 1.185 -15.995 1.00 56.72 163 TYR A N 1
ATOM 1298 C CA . TYR A 1 163 ? -2.277 1.349 -16.362 1.00 56.72 163 TYR A CA 1
ATOM 1299 C C . TYR A 1 163 ? -2.204 2.401 -17.546 1.00 56.72 163 TYR A C 1
ATOM 1301 O O . TYR A 1 163 ? -3.265 2.749 -18.081 1.00 56.72 163 TYR A O 1
ATOM 1309 N N . TYR A 1 164 ? -1.056 3.039 -17.885 1.00 61.28 164 TYR A N 1
ATOM 1310 C CA . TYR A 1 164 ? -0.873 3.971 -19.049 1.00 61.28 164 TYR A CA 1
ATOM 1311 C C . TYR A 1 164 ? 0.138 3.363 -20.029 1.00 61.28 164 TYR A C 1
ATOM 1313 O O . TYR A 1 164 ? 1.096 2.720 -19.542 1.00 61.28 164 TYR A O 1
#

Secondary structure (DSSP, 8-state):
-PPPSS-EEEEEEEGGGHHHHHHH-SPPPHHHHHHTT--S---S-HHHHHHHHHT-EETTEEEEEGGGS---BSSS--SHHHHHHH---TT----S-STTEEEEEEEHHHHHHHHHHTT------SS-SS-S-------HHHHHHHTTT-SS-------GGG--

pLDDT: mean 79.02, std 15.41, range [24.91, 96.06]

Radius of gyration: 15.73 Å; chains: 1; bounding box: 40×37×37 Å

InterPro domains:
  IPR029494 ssDNA thymidine ADP-ribosyltransferase, DarT [PF14487] (10-131)
  IPR029494 ssDNA thymidine ADP-rib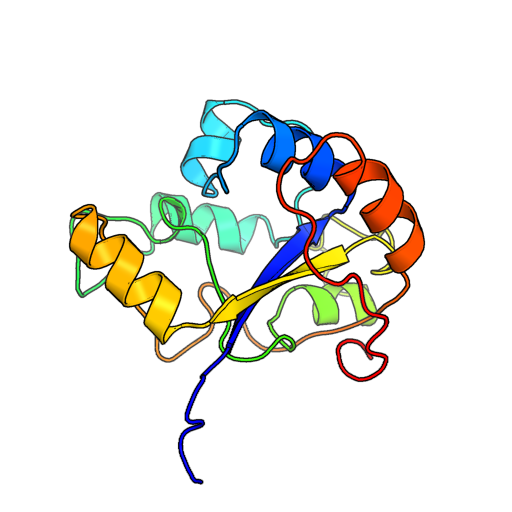osyltransferase, DarT [PS52018] (7-164)

Foldseek 3Di:
DDDDPFQKKKAKFFLQCLLVCQVVVDDFFQVVCVVVVDDDDDQDQVVQLVCQVPPAADPVGNVDGNRRDRFIDSALFAASAACQVVVPDPSNPDNPRCLRMDMDMDGPVVVVVVCVVVVHDDDDDPHHSGDDGHFAANPQPSNVVSCVPHPDDDDRDGDGVSGD